Protein AF-A0A182TBI4-F1 (afdb_monomer_lite)

Secondary structure (DSSP, 8-state):
--SHHHHHHHHHHHHHHHHHHHHHHHHHHHHHHHHHHHHHHHHHHHH-HHHHHHHHS-------PPP-GGGS----------HHHHHHHHHHHHHHHHHTT-HHHHHHHHHHHHHHH--

Structure (mmCIF, N/CA/C/O backbone):
data_AF-A0A182TBI4-F1
#
_entry.id   AF-A0A182TBI4-F1
#
loop_
_atom_site.group_PDB
_atom_site.id
_atom_site.type_symbol
_atom_site.label_atom_id
_atom_site.label_alt_id
_atom_site.label_comp_id
_atom_site.label_asym_id
_atom_site.label_entity_id
_atom_site.label_seq_id
_atom_site.pdbx_PDB_ins_code
_atom_site.Cartn_x
_atom_site.Cartn_y
_atom_site.Cartn_z
_atom_site.occupancy
_atom_site.B_iso_or_equiv
_atom_site.auth_seq_id
_atom_site.auth_comp_id
_atom_site.auth_asym_id
_atom_site.auth_atom_id
_atom_site.pdbx_PDB_model_num
ATOM 1 N N . MET A 1 1 ? -41.618 -4.792 87.158 1.00 44.31 1 MET A N 1
ATOM 2 C CA . MET A 1 1 ? -40.759 -4.654 85.960 1.00 44.31 1 MET A CA 1
ATOM 3 C C . MET A 1 1 ? -40.706 -5.999 85.249 1.00 44.31 1 MET A C 1
ATOM 5 O O . MET A 1 1 ? -40.028 -6.886 85.742 1.00 44.31 1 MET A O 1
ATOM 9 N N . LYS A 1 2 ? -41.508 -6.213 84.195 1.00 51.44 2 LYS A N 1
ATOM 10 C CA . LYS A 1 2 ? -41.461 -7.448 83.376 1.00 51.44 2 LYS A CA 1
ATOM 11 C C . LYS A 1 2 ? -42.076 -7.265 81.975 1.00 51.44 2 LYS A C 1
ATOM 13 O O . LYS A 1 2 ? -42.665 -8.188 81.427 1.00 51.44 2 LYS A O 1
ATOM 18 N N . THR A 1 3 ? -42.002 -6.052 81.426 1.00 53.12 3 THR A N 1
ATOM 19 C CA . THR A 1 3 ? -42.644 -5.689 80.147 1.00 53.12 3 THR A CA 1
ATOM 20 C C . THR A 1 3 ? -41.652 -5.340 79.037 1.00 53.12 3 THR A C 1
ATOM 22 O O . THR A 1 3 ? -42.050 -5.329 77.882 1.00 53.12 3 THR A O 1
ATOM 25 N N . THR A 1 4 ? -40.367 -5.139 79.340 1.00 57.19 4 THR A N 1
ATOM 26 C CA . THR A 1 4 ? -39.349 -4.724 78.356 1.00 57.19 4 THR A CA 1
ATOM 27 C C . THR A 1 4 ? -38.758 -5.881 77.546 1.00 57.19 4 THR A C 1
ATOM 29 O O . THR A 1 4 ? -38.415 -5.700 76.384 1.00 57.19 4 THR A O 1
ATOM 32 N N . ASP A 1 5 ? -38.701 -7.094 78.102 1.00 54.47 5 ASP A N 1
ATOM 33 C CA . ASP A 1 5 ? -38.063 -8.234 77.417 1.00 54.47 5 ASP A CA 1
ATOM 34 C C . ASP A 1 5 ? -38.947 -8.846 76.316 1.00 54.47 5 ASP A C 1
ATOM 36 O O . ASP A 1 5 ? -38.457 -9.489 75.387 1.00 54.47 5 ASP A O 1
ATOM 40 N N . ARG A 1 6 ? -40.267 -8.626 76.384 1.00 54.25 6 ARG A N 1
ATOM 41 C CA . ARG A 1 6 ? -41.224 -9.185 75.418 1.00 54.25 6 ARG A CA 1
ATOM 42 C C . ARG A 1 6 ? -41.264 -8.392 74.109 1.00 54.25 6 ARG A C 1
ATOM 44 O O . ARG A 1 6 ? -41.458 -8.989 73.058 1.00 54.25 6 ARG A O 1
ATOM 51 N N . GLU A 1 7 ? -41.038 -7.081 74.155 1.00 55.03 7 GLU A N 1
ATOM 52 C CA . GLU A 1 7 ? -41.022 -6.222 72.960 1.00 55.03 7 GLU A CA 1
ATOM 53 C C . GLU A 1 7 ? -39.725 -6.380 72.154 1.00 55.03 7 GLU A C 1
ATOM 55 O O . GLU A 1 7 ? -39.770 -6.439 70.925 1.00 55.03 7 GLU A O 1
ATOM 60 N N . ALA A 1 8 ? -38.584 -6.564 72.829 1.00 56.09 8 ALA A N 1
ATOM 61 C CA . ALA A 1 8 ? -37.303 -6.841 72.174 1.00 56.09 8 ALA A CA 1
ATOM 62 C C . ALA A 1 8 ? -37.299 -8.196 71.438 1.00 56.09 8 ALA A C 1
ATOM 64 O O . ALA A 1 8 ? -36.774 -8.306 70.331 1.00 56.09 8 ALA A O 1
ATOM 65 N N . SER A 1 9 ? -37.946 -9.215 72.017 1.00 55.97 9 SER A N 1
ATOM 66 C CA . SER A 1 9 ? -38.120 -10.528 71.384 1.00 55.97 9 SER A CA 1
ATOM 67 C C . SER A 1 9 ? -38.968 -10.454 70.109 1.00 55.97 9 SER A C 1
ATOM 69 O O . SER A 1 9 ? -38.601 -11.064 69.107 1.00 55.97 9 SER A O 1
ATOM 71 N N . VAL A 1 10 ? -40.063 -9.686 70.115 1.00 59.78 10 VAL A N 1
ATOM 72 C CA . VAL A 1 10 ? -40.948 -9.549 68.945 1.00 59.78 10 VAL A CA 1
ATOM 73 C C . VAL A 1 10 ? -40.271 -8.739 67.835 1.00 59.78 10 VAL A C 1
ATOM 75 O O . VAL A 1 10 ? -40.332 -9.133 66.669 1.00 59.78 10 VAL A O 1
ATOM 78 N N . ALA A 1 11 ? -39.558 -7.661 68.173 1.00 58.97 11 ALA A N 1
ATOM 79 C CA . ALA A 1 11 ? -38.819 -6.853 67.201 1.00 58.97 11 ALA A CA 1
ATOM 80 C C . ALA A 1 11 ? -37.694 -7.644 66.502 1.00 58.97 11 ALA A C 1
ATOM 82 O O . ALA A 1 11 ? -37.564 -7.549 65.281 1.00 58.97 11 ALA A O 1
ATOM 83 N N . SER A 1 12 ? -36.956 -8.489 67.237 1.00 57.09 12 SER A N 1
ATOM 84 C CA . SER A 1 12 ? -35.939 -9.389 66.661 1.00 57.09 12 SER A CA 1
ATOM 85 C C . SER A 1 12 ? -36.557 -10.384 65.677 1.00 57.09 12 SER A C 1
ATOM 87 O O . SER A 1 12 ? -36.105 -10.491 64.542 1.00 57.09 12 SER A O 1
ATOM 89 N N . THR A 1 13 ? -37.663 -11.038 66.058 1.00 59.38 13 THR A N 1
ATOM 90 C CA . THR A 1 13 ? -38.353 -11.984 65.162 1.00 59.38 13 THR A CA 1
ATOM 91 C C . THR A 1 13 ? -38.953 -11.307 63.929 1.00 59.38 13 THR A C 1
ATOM 93 O O . THR A 1 13 ? -38.983 -11.902 62.859 1.00 59.38 13 THR A O 1
ATOM 96 N N . THR A 1 14 ? -39.397 -10.051 64.043 1.00 60.03 14 THR A N 1
ATOM 97 C CA . THR A 1 14 ? -39.979 -9.320 62.907 1.00 60.03 14 THR A CA 1
ATOM 98 C C . THR A 1 14 ? -38.891 -8.900 61.912 1.00 60.03 14 THR A C 1
ATOM 100 O O . THR A 1 14 ? -39.080 -9.072 60.710 1.00 60.03 14 THR A O 1
ATOM 103 N N . SER A 1 15 ? -37.726 -8.451 62.397 1.00 61.19 15 SER A N 1
ATOM 104 C CA . SER A 1 15 ? -36.556 -8.140 61.558 1.00 61.19 15 SER A CA 1
ATOM 105 C C . SER A 1 15 ? -36.030 -9.376 60.821 1.00 61.19 15 SER A C 1
ATOM 107 O O . SER A 1 15 ? -35.791 -9.336 59.619 1.00 61.19 15 SER A O 1
ATOM 109 N N . GLU A 1 16 ? -35.929 -10.514 61.509 1.00 62.94 16 GLU A N 1
ATOM 110 C CA . GLU A 1 16 ? -35.505 -11.775 60.888 1.00 62.94 16 GLU A CA 1
ATOM 111 C C . GLU A 1 16 ? -36.483 -12.235 59.795 1.00 62.94 16 GLU A C 1
ATOM 113 O O . GLU A 1 16 ? -36.066 -12.746 58.753 1.00 62.94 16 GLU A O 1
ATOM 118 N N . THR A 1 17 ? -37.792 -12.013 59.980 1.00 64.75 17 THR A N 1
ATOM 119 C CA . THR A 1 17 ? -38.782 -12.322 58.937 1.00 64.75 17 THR A CA 1
ATOM 120 C C . THR A 1 17 ? -38.706 -11.389 57.733 1.00 64.75 17 THR A C 1
ATOM 122 O O . THR A 1 17 ? -38.909 -11.852 56.610 1.00 64.75 17 THR A O 1
ATOM 125 N N . THR A 1 18 ? -38.397 -10.102 57.916 1.00 71.56 18 THR A N 1
ATOM 126 C CA . THR A 1 18 ? -38.236 -9.171 56.789 1.00 71.56 18 THR A CA 1
ATOM 127 C C . THR A 1 18 ? -36.981 -9.481 55.988 1.00 71.56 18 THR A C 1
ATOM 129 O O . THR A 1 18 ? -37.050 -9.536 54.761 1.00 71.56 18 THR A O 1
ATOM 132 N N . ASP A 1 19 ? -35.884 -9.809 56.667 1.00 72.88 19 ASP A N 1
ATOM 133 C CA . ASP A 1 19 ? -34.622 -10.182 56.026 1.00 72.88 19 ASP A CA 1
ATOM 134 C C . ASP A 1 19 ? -34.763 -11.510 55.265 1.00 72.88 19 ASP A C 1
ATOM 136 O O . ASP A 1 19 ? -34.261 -11.662 54.149 1.00 72.88 19 ASP A O 1
ATOM 140 N N . ALA A 1 20 ? -35.513 -12.470 55.820 1.00 73.94 20 ALA A N 1
ATOM 141 C CA . ALA A 1 20 ? -35.834 -13.724 55.141 1.00 73.94 20 ALA A CA 1
ATOM 142 C C . ALA A 1 20 ? -36.699 -13.506 53.886 1.00 73.94 20 ALA A C 1
ATOM 144 O O . ALA A 1 20 ? -36.464 -14.136 52.851 1.00 73.94 20 ALA A O 1
ATOM 145 N N . LEU A 1 21 ? -37.680 -12.600 53.946 1.00 74.00 21 LEU A N 1
ATOM 146 C CA . LEU A 1 21 ? -38.509 -12.237 52.792 1.00 74.00 21 LEU A CA 1
ATOM 147 C C . LEU A 1 21 ? -37.696 -11.520 51.707 1.00 74.00 21 LEU A C 1
ATOM 149 O O . LEU A 1 21 ? -37.892 -11.789 50.521 1.00 74.00 21 LEU A O 1
ATOM 153 N N . GLU A 1 22 ? -36.761 -10.654 52.092 1.00 74.62 22 GLU A N 1
ATOM 154 C CA . GLU A 1 22 ? -35.881 -9.944 51.163 1.00 74.62 22 GLU A CA 1
ATOM 155 C C . GLU A 1 22 ? -34.878 -10.893 50.492 1.00 74.62 22 GLU A C 1
ATOM 157 O O . GLU A 1 22 ? -34.696 -10.845 49.273 1.00 74.62 22 GLU A O 1
ATOM 162 N N . GLN A 1 23 ? -34.316 -11.850 51.240 1.00 70.75 23 GLN A N 1
ATOM 163 C CA . GLN A 1 23 ? -33.481 -12.915 50.674 1.00 70.75 23 GLN A CA 1
ATOM 164 C C . GLN A 1 23 ? -34.251 -13.800 49.685 1.00 70.75 23 GLN A C 1
ATOM 166 O O . GLN A 1 23 ? -33.709 -14.167 48.641 1.00 70.75 23 GLN A O 1
ATOM 171 N N . LEU A 1 24 ? -35.516 -14.125 49.974 1.00 74.50 24 LEU A N 1
ATOM 172 C CA . LEU A 1 24 ? -36.379 -14.864 49.045 1.00 74.50 24 LEU A CA 1
ATOM 173 C C . LEU A 1 24 ? -36.678 -14.060 47.776 1.00 74.50 24 LEU A C 1
ATOM 175 O O . LEU A 1 24 ? -36.714 -14.633 46.687 1.00 74.50 24 LEU A O 1
ATOM 179 N N . ARG A 1 25 ? -36.862 -12.742 47.898 1.00 75.19 25 ARG A N 1
ATOM 180 C CA . ARG A 1 25 ? -37.084 -11.847 46.755 1.00 75.19 25 ARG A CA 1
ATOM 181 C C . ARG A 1 25 ? -35.850 -11.778 45.860 1.00 75.19 25 ARG A C 1
ATOM 183 O O . ARG A 1 25 ? -35.956 -12.007 44.661 1.00 75.19 25 ARG A O 1
ATOM 190 N N . ARG A 1 26 ? -34.676 -11.601 46.470 1.00 77.81 26 ARG A N 1
ATOM 191 C CA . ARG A 1 26 ? -33.390 -11.561 45.768 1.00 77.81 26 ARG A CA 1
ATOM 192 C C . ARG A 1 26 ? -33.089 -12.867 45.030 1.00 77.81 26 ARG A C 1
ATOM 194 O O . ARG A 1 26 ? -32.644 -12.835 43.890 1.00 77.81 26 ARG A O 1
ATOM 201 N N . ARG A 1 27 ? -33.402 -14.017 45.642 1.00 75.81 27 ARG A N 1
ATOM 202 C CA . ARG A 1 27 ? -33.276 -15.326 44.977 1.00 75.81 27 ARG A CA 1
ATOM 203 C C . ARG A 1 27 ? -34.218 -15.472 43.780 1.00 75.81 27 ARG A C 1
ATOM 205 O O . ARG A 1 27 ? -33.779 -15.959 42.745 1.00 75.81 27 ARG A O 1
ATOM 212 N N . ARG A 1 28 ? -35.474 -15.019 43.888 1.00 74.62 28 ARG A N 1
ATOM 213 C CA . ARG A 1 28 ? -36.424 -15.056 42.760 1.00 74.62 28 ARG A CA 1
ATOM 214 C C . ARG A 1 28 ? -35.969 -14.195 41.585 1.00 74.62 28 ARG A C 1
ATOM 216 O O . ARG A 1 28 ? -36.071 -14.639 40.451 1.00 74.62 28 ARG A O 1
ATOM 223 N N . GLU A 1 29 ? -35.444 -13.002 41.848 1.00 76.75 29 GLU A N 1
ATOM 224 C CA . GLU A 1 29 ? -34.957 -12.095 40.798 1.00 76.75 29 GLU A CA 1
ATOM 225 C C . GLU A 1 29 ? -33.732 -12.667 40.064 1.00 76.75 29 GLU A C 1
ATOM 227 O O . GLU A 1 29 ? -33.634 -12.570 38.838 1.00 76.75 29 GLU A O 1
ATOM 232 N N . ASP A 1 30 ? -32.814 -13.314 40.790 1.00 71.25 30 ASP A N 1
ATOM 233 C CA . ASP A 1 30 ? -31.659 -13.980 40.182 1.00 71.25 30 ASP A CA 1
ATOM 234 C C . ASP A 1 30 ? -32.077 -15.199 39.334 1.00 71.25 30 ASP A C 1
ATOM 236 O O . ASP A 1 30 ? -31.546 -15.393 38.236 1.00 71.25 30 ASP A O 1
ATOM 240 N N . GLU A 1 31 ? -33.058 -15.985 39.791 1.00 71.81 31 GLU A N 1
ATOM 241 C CA . GLU A 1 31 ? -33.633 -17.105 39.030 1.00 71.81 31 GLU A CA 1
ATOM 242 C C . GLU A 1 31 ? -34.390 -16.631 37.780 1.00 71.81 31 GLU A C 1
ATOM 244 O O . GLU A 1 31 ? -34.222 -17.208 36.704 1.00 71.81 31 GLU A O 1
ATOM 249 N N . GLU A 1 32 ? -35.167 -15.551 37.881 1.00 78.31 32 GLU A N 1
ATOM 250 C CA . GLU A 1 32 ? -35.918 -14.967 36.765 1.00 78.31 32 GLU A CA 1
ATOM 251 C C . GLU A 1 32 ? -34.985 -14.372 35.702 1.00 78.31 32 GLU A C 1
ATOM 253 O O . GLU A 1 32 ? -35.220 -14.538 34.504 1.00 78.31 32 GLU A O 1
ATOM 258 N N . ARG A 1 33 ? -33.858 -13.772 36.109 1.00 74.50 33 ARG A N 1
ATOM 259 C CA . ARG A 1 33 ? -32.828 -13.286 35.175 1.00 74.50 33 ARG A CA 1
ATOM 260 C C . ARG A 1 33 ? -32.181 -14.431 34.391 1.00 74.50 33 ARG A C 1
ATOM 262 O O . ARG A 1 33 ? -31.951 -14.296 33.188 1.00 74.50 33 ARG A O 1
ATOM 269 N N . ILE A 1 34 ? -31.908 -15.562 35.047 1.00 76.31 34 ILE A N 1
ATOM 270 C CA . ILE A 1 34 ? -31.371 -16.766 34.390 1.00 76.31 34 ILE A CA 1
ATOM 271 C C . ILE A 1 34 ? -32.433 -17.401 33.480 1.00 76.31 34 ILE A C 1
ATOM 273 O O . ILE A 1 34 ? -32.121 -17.810 32.360 1.00 76.31 34 ILE A O 1
ATOM 277 N N . ALA A 1 35 ? -33.691 -17.457 33.923 1.00 78.62 35 ALA A N 1
ATOM 278 C CA . ALA A 1 35 ? -34.806 -17.969 33.131 1.00 78.62 35 ALA A CA 1
ATOM 279 C C . ALA A 1 35 ? -35.034 -17.128 31.867 1.00 78.62 35 ALA A C 1
ATOM 281 O O . ALA A 1 35 ? -35.111 -17.689 30.779 1.00 78.62 35 ALA A O 1
ATOM 282 N N . ALA A 1 36 ? -35.014 -15.798 31.973 1.00 77.75 36 ALA A N 1
ATOM 283 C CA . ALA A 1 36 ? -35.151 -14.893 30.834 1.00 77.75 36 ALA A CA 1
ATOM 284 C C . ALA A 1 36 ? -34.022 -15.070 29.807 1.00 77.75 36 ALA A C 1
ATOM 286 O O . ALA A 1 36 ? -34.270 -15.062 28.601 1.00 77.75 36 ALA A O 1
ATOM 287 N N . GLN A 1 37 ? -32.782 -15.282 30.262 1.00 73.56 37 GLN A N 1
ATOM 288 C CA . GLN A 1 37 ? -31.666 -15.586 29.367 1.00 73.56 37 GLN A CA 1
ATOM 289 C C . GLN A 1 37 ? -31.842 -16.951 28.686 1.00 73.56 37 GLN A C 1
ATOM 291 O O . GLN A 1 37 ? -31.623 -17.072 27.480 1.00 73.56 37 GLN A O 1
ATOM 296 N N . ASN A 1 38 ? -32.265 -17.974 29.430 1.00 71.00 38 ASN A N 1
ATOM 297 C CA . ASN A 1 38 ? -32.524 -19.305 28.880 1.00 71.00 38 ASN A CA 1
ATOM 298 C C . ASN A 1 38 ? -33.683 -19.304 27.876 1.00 71.00 38 ASN A C 1
ATOM 300 O O . ASN A 1 38 ? -33.590 -19.946 26.826 1.00 71.00 38 ASN A O 1
ATOM 304 N N . ASP A 1 39 ? -34.739 -18.549 28.153 1.00 78.25 39 ASP A N 1
ATOM 305 C CA . ASP A 1 39 ? -35.868 -18.371 27.249 1.00 78.25 39 ASP A CA 1
ATOM 306 C C . ASP A 1 39 ? -35.466 -17.565 26.015 1.00 78.25 39 ASP A C 1
ATOM 308 O O . ASP A 1 39 ? -35.836 -17.936 24.902 1.00 78.25 39 ASP A O 1
ATOM 312 N N . PHE A 1 40 ? -34.627 -16.536 26.160 1.00 71.62 40 PHE A N 1
ATOM 313 C CA . PHE 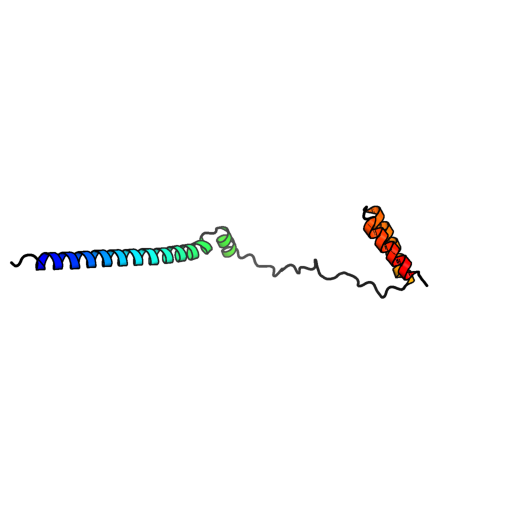A 1 40 ? -34.055 -15.810 25.026 1.00 71.62 40 PHE A CA 1
ATOM 314 C C . PHE A 1 40 ? -33.190 -16.712 24.137 1.00 71.62 40 PHE A C 1
ATOM 316 O O . PHE A 1 40 ? -33.313 -16.654 22.914 1.00 71.62 40 PHE A O 1
ATOM 323 N N . LEU A 1 41 ? -32.349 -17.575 24.713 1.00 67.69 41 LEU A N 1
ATOM 324 C CA . LEU A 1 41 ? -31.530 -18.534 23.959 1.00 67.69 41 LEU A CA 1
ATOM 325 C C . LEU A 1 41 ? -32.397 -19.575 23.233 1.00 67.69 41 LEU A C 1
ATOM 327 O O . LEU A 1 41 ? -32.159 -19.874 22.060 1.00 67.69 41 LEU A O 1
ATOM 331 N N . ARG A 1 42 ? -33.441 -20.088 23.895 1.00 67.94 42 ARG A N 1
ATOM 332 C CA . ARG A 1 42 ? -34.400 -21.039 23.307 1.00 67.94 42 ARG A CA 1
ATOM 333 C C . ARG A 1 42 ? -35.251 -20.412 22.202 1.00 67.94 42 ARG A C 1
ATOM 335 O O . ARG A 1 42 ? -35.458 -21.045 21.164 1.00 67.94 42 ARG A O 1
ATOM 342 N N . ASN A 1 43 ? -35.704 -19.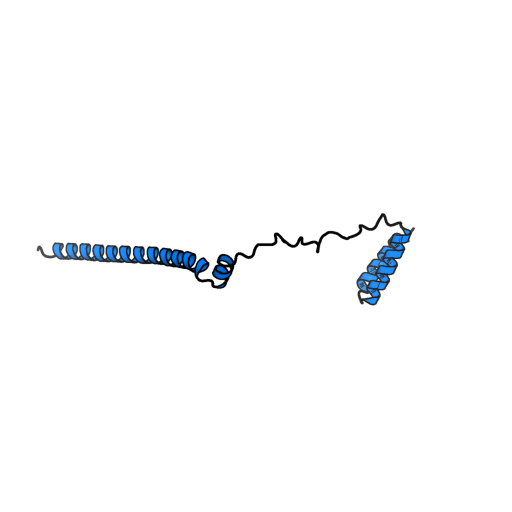176 22.394 1.00 64.62 43 ASN A N 1
ATOM 343 C CA . ASN A 1 43 ? -36.506 -18.446 21.416 1.00 64.62 43 ASN A CA 1
ATOM 344 C C . ASN A 1 43 ? -35.667 -17.814 20.299 1.00 64.62 43 ASN A C 1
ATOM 346 O O . ASN A 1 43 ? -36.194 -17.642 19.207 1.00 64.62 43 ASN A O 1
ATOM 350 N N . SER A 1 44 ? -34.381 -17.510 20.491 1.00 64.56 44 SER A N 1
ATOM 351 C CA . SER A 1 44 ? -33.553 -16.874 19.449 1.00 64.56 44 SER A CA 1
ATOM 352 C C . SER A 1 44 ? -33.339 -17.768 18.228 1.00 64.56 44 SER A C 1
ATOM 354 O O . SER A 1 44 ? -33.421 -17.295 17.095 1.00 64.56 44 SER A O 1
ATOM 356 N N . LEU A 1 45 ? -33.119 -19.072 18.433 1.00 54.91 45 LEU A N 1
ATOM 357 C CA . LEU A 1 45 ? -32.937 -20.022 17.328 1.00 54.91 45 LEU A CA 1
ATOM 358 C C . LEU A 1 45 ? -34.260 -20.382 16.631 1.00 54.91 45 LEU A C 1
ATOM 360 O O . LEU A 1 45 ? -34.275 -20.580 15.420 1.00 54.91 45 LEU A O 1
ATOM 364 N N . ARG A 1 46 ? -35.376 -20.440 17.371 1.00 61.09 46 ARG A N 1
ATOM 365 C CA . ARG A 1 46 ? -36.689 -20.873 16.847 1.00 61.09 46 ARG A CA 1
ATOM 366 C C . ARG A 1 46 ? -37.630 -19.736 16.436 1.00 61.09 46 ARG A C 1
ATOM 368 O O . ARG A 1 46 ? -38.542 -19.962 15.647 1.00 61.09 46 ARG A O 1
ATOM 375 N N . GLY A 1 47 ? -37.430 -18.531 16.962 1.00 63.59 47 GLY A N 1
ATOM 376 C CA . GLY A 1 47 ? -38.254 -17.347 16.704 1.00 63.59 47 GLY A CA 1
ATOM 377 C C . GLY A 1 47 ? -37.818 -16.552 15.473 1.00 63.59 47 GLY A C 1
ATOM 378 O O . GLY A 1 47 ? -38.606 -15.794 14.913 1.00 63.59 47 GLY A O 1
ATOM 379 N N . SER A 1 48 ? -36.584 -16.747 15.003 1.00 67.69 48 SER A N 1
ATOM 380 C CA . SER A 1 48 ? -36.126 -16.175 13.739 1.00 67.69 48 SER A CA 1
ATOM 381 C C . SER A 1 48 ? -36.747 -16.933 12.568 1.00 67.69 48 SER A C 1
ATOM 383 O O . SER A 1 48 ? -36.379 -18.072 12.278 1.00 67.69 48 SER A O 1
ATOM 385 N N . GLN A 1 49 ? -37.655 -16.274 11.848 1.00 59.72 49 GLN A N 1
ATOM 386 C CA . GLN A 1 49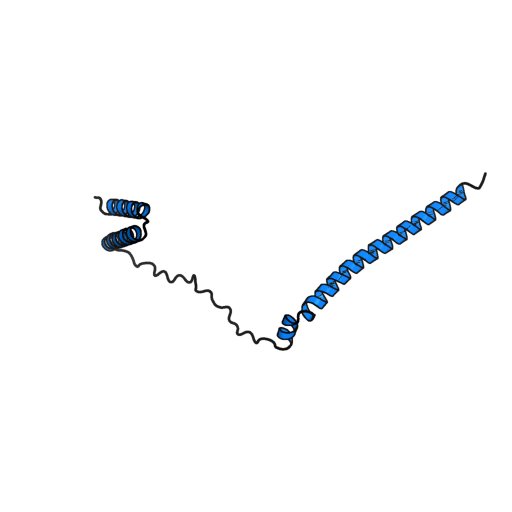 ? -38.263 -16.809 10.627 1.00 59.72 49 GLN A CA 1
ATOM 387 C C . GLN A 1 49 ? -37.203 -17.224 9.591 1.00 59.72 49 GLN A C 1
ATOM 389 O O . GLN A 1 49 ? -37.394 -18.205 8.879 1.00 59.72 49 GLN A O 1
ATOM 394 N N . ARG A 1 50 ? -36.053 -16.528 9.556 1.00 63.06 50 ARG A N 1
ATOM 395 C CA . ARG A 1 50 ? -34.912 -16.875 8.695 1.00 63.06 50 ARG A CA 1
ATOM 396 C C . ARG A 1 50 ? -34.242 -18.183 9.112 1.00 63.06 50 ARG A C 1
ATOM 398 O O . ARG A 1 50 ? -33.959 -19.002 8.250 1.00 63.06 50 ARG A O 1
ATOM 405 N N . LEU A 1 51 ? -34.001 -18.398 10.407 1.00 64.81 51 LEU A N 1
ATOM 406 C CA . LEU A 1 51 ? -33.376 -19.639 10.887 1.00 64.81 51 LEU A CA 1
ATOM 407 C C . LEU A 1 51 ? -34.316 -20.836 10.739 1.00 64.81 51 LEU A C 1
ATOM 409 O O . LEU A 1 51 ? -33.871 -21.910 10.351 1.00 64.81 51 LEU A O 1
ATOM 413 N N . ARG A 1 52 ? -35.619 -20.627 10.953 1.00 67.31 52 ARG A N 1
ATOM 414 C CA . ARG A 1 52 ? -36.644 -21.640 10.693 1.00 67.31 52 ARG A CA 1
ATOM 415 C C . ARG A 1 52 ? -36.718 -22.011 9.209 1.00 67.31 52 ARG A C 1
ATOM 417 O O . ARG A 1 52 ? -36.726 -23.189 8.895 1.00 67.31 52 ARG A O 1
ATOM 424 N N . ALA A 1 53 ? -36.665 -21.035 8.300 1.00 66.62 53 ALA A N 1
ATOM 425 C CA . ALA A 1 53 ? -36.625 -21.294 6.858 1.00 66.62 53 ALA A CA 1
ATOM 426 C C . ALA A 1 53 ? -35.359 -22.053 6.415 1.00 66.62 53 ALA A C 1
ATOM 428 O O . ALA A 1 53 ? -35.441 -22.901 5.535 1.00 66.62 53 ALA A O 1
ATOM 429 N N . LEU A 1 54 ? -34.210 -21.781 7.044 1.00 64.56 54 LEU A N 1
ATOM 430 C CA . LEU A 1 54 ? -32.954 -22.503 6.803 1.00 64.56 54 LEU A CA 1
ATOM 431 C C . LEU A 1 54 ? -32.935 -23.913 7.413 1.00 64.56 54 LEU A C 1
ATOM 433 O O . LEU A 1 54 ? -32.177 -24.758 6.954 1.00 64.56 54 LEU A O 1
ATOM 437 N N . GLN A 1 55 ? -33.731 -24.163 8.454 1.00 68.31 55 GLN A N 1
ATOM 438 C CA . GLN A 1 55 ? -33.905 -25.489 9.046 1.00 68.31 55 GLN A CA 1
ATOM 439 C C . GLN A 1 55 ? -34.909 -26.336 8.253 1.00 68.31 55 GLN A C 1
ATOM 441 O O . GLN A 1 55 ? -34.647 -27.509 8.001 1.00 68.31 55 GLN A O 1
ATOM 446 N N . ASP A 1 56 ? -36.043 -25.742 7.874 1.00 70.81 56 ASP A N 1
ATOM 447 C CA . ASP A 1 56 ? -37.117 -26.402 7.125 1.00 70.81 56 ASP A CA 1
ATOM 448 C C . ASP A 1 56 ? -36.719 -26.635 5.658 1.00 70.81 56 ASP A C 1
ATOM 450 O O . ASP A 1 56 ? -37.183 -27.585 5.031 1.00 70.81 56 ASP A O 1
ATOM 454 N N . ASN A 1 57 ? -35.834 -25.793 5.118 1.00 68.81 57 ASN A N 1
ATOM 455 C CA . ASN A 1 57 ? -35.215 -25.975 3.813 1.00 68.81 57 ASN A CA 1
ATOM 456 C C . ASN A 1 57 ? -33.692 -25.830 3.966 1.00 68.81 57 ASN A C 1
ATOM 458 O O . ASN A 1 57 ? -33.163 -24.725 3.789 1.00 68.81 57 ASN A O 1
ATOM 462 N N . PRO A 1 58 ? -32.983 -26.904 4.371 1.00 62.00 58 PRO A N 1
ATOM 463 C CA . PRO A 1 58 ? -31.536 -26.863 4.480 1.00 62.00 58 PRO A CA 1
ATOM 464 C C . PRO A 1 58 ? -30.986 -26.488 3.112 1.00 62.00 58 PRO A C 1
ATOM 466 O O . PR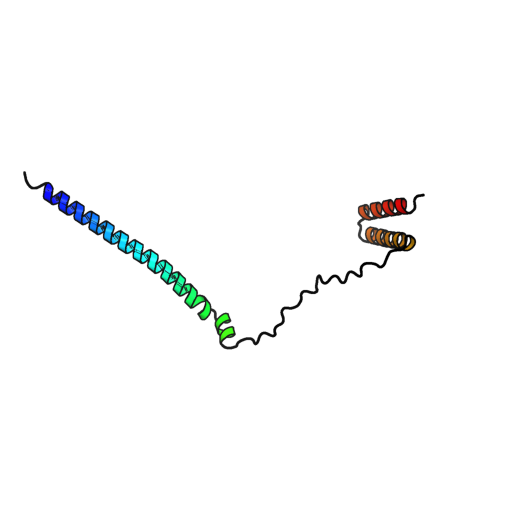O A 1 58 ? -31.105 -27.248 2.155 1.00 62.00 58 PRO A O 1
ATOM 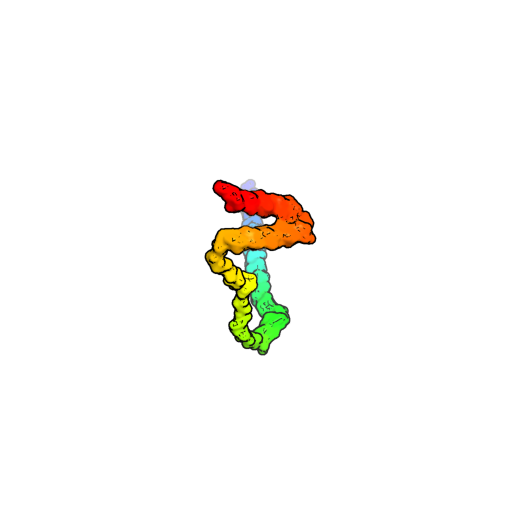469 N N . ILE A 1 59 ? -30.406 -25.290 3.015 1.00 63.28 59 ILE A N 1
ATOM 470 C CA . ILE A 1 59 ? -29.598 -24.925 1.859 1.00 63.28 59 ILE A CA 1
ATOM 471 C C . ILE A 1 59 ? -28.476 -25.954 1.859 1.00 63.28 59 ILE A C 1
ATOM 473 O O . ILE A 1 59 ? -27.588 -25.897 2.714 1.00 63.28 59 ILE A O 1
ATOM 477 N N . GLU A 1 60 ? -28.564 -26.933 0.961 1.00 62.88 60 GLU A N 1
ATOM 478 C CA . GLU A 1 60 ? -27.457 -27.808 0.618 1.00 62.88 60 GLU A CA 1
ATOM 479 C C . GLU A 1 60 ? -26.310 -26.871 0.269 1.00 62.88 60 GLU A C 1
ATOM 481 O O . GLU A 1 60 ? -26.305 -26.249 -0.790 1.00 62.88 60 GLU A O 1
ATOM 486 N N . LYS A 1 61 ? -25.404 -26.645 1.226 1.00 58.38 61 LYS A N 1
ATOM 487 C CA . LYS A 1 61 ? -24.197 -25.862 1.003 1.00 58.38 61 LYS A CA 1
ATOM 488 C C . LYS A 1 61 ? -23.557 -26.458 -0.250 1.00 58.38 61 LYS A C 1
ATOM 490 O O . LYS A 1 61 ? -23.078 -27.591 -0.154 1.00 58.38 61 LYS A O 1
ATOM 495 N N . PRO A 1 62 ? -23.434 -25.743 -1.381 1.00 55.44 62 PRO A N 1
ATOM 496 C CA . PRO A 1 62 ? -22.245 -25.996 -2.160 1.00 55.44 62 PRO A CA 1
ATOM 497 C C . PRO A 1 62 ? -21.083 -25.677 -1.198 1.00 55.44 62 PRO A C 1
ATOM 499 O O . PRO A 1 62 ? -21.139 -24.664 -0.485 1.00 55.44 62 PRO A O 1
ATOM 502 N N . PRO A 1 63 ? -20.073 -26.549 -1.066 1.00 59.91 63 PRO A N 1
ATOM 503 C CA . PRO A 1 63 ? -18.894 -26.273 -0.262 1.00 59.91 63 PRO A CA 1
ATOM 504 C C . PRO A 1 63 ? -18.063 -25.242 -1.023 1.00 59.91 63 PRO A C 1
ATOM 506 O O . PRO A 1 63 ? -17.001 -25.542 -1.539 1.00 59.91 63 PRO A O 1
ATOM 509 N N . VAL A 1 64 ? -18.589 -24.037 -1.186 1.00 60.81 64 VAL A N 1
ATOM 510 C CA . VAL A 1 64 ? -17.915 -22.963 -1.896 1.00 60.81 64 VAL A CA 1
ATOM 511 C C . VAL A 1 64 ? -17.695 -21.886 -0.857 1.00 60.81 64 VAL A C 1
ATOM 513 O O . VAL A 1 64 ? -18.386 -20.872 -0.785 1.00 60.81 64 VAL A O 1
ATOM 516 N N . GLY A 1 65 ? -16.721 -22.161 0.013 1.00 65.94 65 GLY A N 1
ATOM 517 C CA . GLY A 1 65 ? -15.803 -21.083 0.332 1.00 65.94 65 GLY A CA 1
ATOM 518 C C . GLY A 1 65 ? -15.239 -20.635 -1.010 1.00 65.94 65 GLY A C 1
ATOM 519 O O . GLY A 1 65 ? -14.727 -21.454 -1.764 1.00 65.94 65 GLY A O 1
ATOM 520 N N . VAL A 1 66 ? -15.475 -19.382 -1.372 1.00 70.88 66 VAL A N 1
ATOM 521 C CA . VAL A 1 66 ? -14.749 -18.780 -2.484 1.00 70.88 66 VAL A CA 1
ATOM 522 C C . VAL A 1 66 ? -13.305 -18.662 -2.024 1.00 70.88 66 VAL A C 1
ATOM 524 O O . VAL A 1 66 ? -13.037 -17.968 -1.039 1.00 70.88 66 VAL A O 1
ATOM 527 N N . ASP A 1 67 ? -12.403 -19.371 -2.695 1.00 68.69 67 ASP A N 1
ATOM 528 C CA . ASP A 1 67 ? -10.974 -19.168 -2.506 1.00 68.69 67 ASP A CA 1
ATOM 529 C C . ASP A 1 67 ? -10.664 -17.717 -2.896 1.00 68.69 67 ASP A C 1
ATOM 531 O O . ASP A 1 67 ? -10.982 -17.255 -3.993 1.00 68.69 67 ASP A O 1
ATOM 535 N N . ASN A 1 68 ? -10.152 -16.943 -1.937 1.00 70.56 68 ASN A N 1
ATOM 536 C CA . ASN A 1 68 ? -9.883 -15.523 -2.124 1.00 70.56 68 ASN A CA 1
ATOM 537 C C . ASN A 1 68 ? -8.557 -15.345 -2.875 1.00 70.56 68 ASN A C 1
ATOM 539 O O . ASN A 1 68 ? -7.524 -15.067 -2.271 1.00 70.56 68 ASN A O 1
ATOM 543 N N . GLU A 1 69 ? -8.602 -15.513 -4.194 1.00 70.31 69 GLU A N 1
ATOM 544 C CA . GLU A 1 69 ? -7.452 -15.353 -5.094 1.00 70.31 69 GLU A CA 1
ATOM 545 C C . GLU A 1 69 ? -7.108 -13.881 -5.386 1.00 70.31 69 GLU A C 1
ATOM 547 O O . GLU A 1 69 ? -6.160 -13.606 -6.107 1.00 70.31 69 GLU A O 1
ATOM 552 N N . ALA A 1 70 ? -7.811 -12.904 -4.795 1.00 69.88 70 ALA A N 1
ATOM 553 C CA . ALA A 1 70 ? -7.538 -11.476 -5.013 1.00 69.88 70 ALA A CA 1
ATOM 554 C C . ALA A 1 70 ? -6.133 -11.022 -4.552 1.00 69.88 70 ALA A C 1
ATOM 556 O O . ALA A 1 70 ? -5.714 -9.913 -4.878 1.00 69.88 70 ALA A O 1
ATOM 557 N N . TYR A 1 71 ? -5.434 -11.870 -3.792 1.00 61.91 71 TYR A N 1
ATOM 558 C CA . TYR A 1 71 ? -4.038 -11.709 -3.376 1.00 61.91 71 TYR A CA 1
ATOM 559 C C . TYR A 1 71 ? -3.184 -12.941 -3.712 1.00 61.91 71 TYR A C 1
ATOM 561 O O . TYR A 1 71 ? -2.118 -13.116 -3.128 1.00 61.91 71 TYR A O 1
ATOM 569 N N . ALA A 1 72 ? -3.652 -13.840 -4.587 1.00 66.75 72 ALA A N 1
ATOM 570 C CA . ALA A 1 72 ? -2.737 -14.804 -5.179 1.00 66.75 72 ALA A CA 1
ATOM 571 C C . ALA A 1 72 ? -1.754 -13.975 -6.008 1.00 66.75 72 ALA A C 1
ATOM 573 O O . ALA A 1 72 ? -2.181 -13.238 -6.894 1.00 66.75 72 ALA A O 1
ATOM 574 N N . ASP A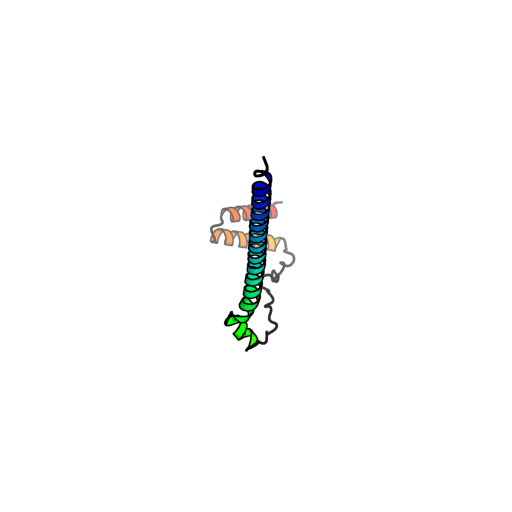 1 73 ? -0.478 -13.997 -5.628 1.00 65.50 73 ASP A N 1
ATOM 575 C CA . ASP A 1 73 ? 0.570 -13.190 -6.245 1.00 65.50 73 ASP A CA 1
ATOM 576 C C . ASP A 1 73 ? 0.760 -13.603 -7.718 1.00 65.50 73 ASP A C 1
ATOM 578 O O . ASP A 1 73 ? 1.681 -14.334 -8.074 1.00 65.50 73 ASP A O 1
ATOM 582 N N . ASP A 1 74 ? -0.099 -13.079 -8.593 1.00 61.94 74 ASP A N 1
ATOM 583 C CA . ASP A 1 74 ? 0.096 -12.979 -10.041 1.00 61.94 74 ASP A CA 1
ATOM 584 C C . ASP A 1 74 ? 1.093 -11.852 -10.378 1.00 61.94 74 ASP A C 1
ATOM 586 O O . ASP A 1 74 ? 1.188 -11.382 -11.516 1.00 61.94 74 ASP A O 1
ATOM 590 N N . GLU A 1 75 ? 1.879 -11.398 -9.399 1.00 59.47 75 GLU A N 1
ATOM 591 C CA . GLU A 1 75 ? 3.091 -10.653 -9.678 1.00 59.47 75 GLU A CA 1
ATOM 592 C C . GLU A 1 75 ? 4.088 -11.635 -10.283 1.00 59.47 75 GLU A C 1
ATOM 594 O O . GLU A 1 75 ? 4.851 -12.317 -9.598 1.00 59.47 75 GLU A O 1
ATOM 599 N N . VAL A 1 76 ? 4.062 -11.709 -11.615 1.00 59.06 76 VAL A N 1
ATOM 600 C CA . VAL A 1 76 ? 5.186 -12.159 -12.429 1.00 59.06 76 VAL A CA 1
ATOM 601 C C . VAL A 1 76 ? 6.415 -11.431 -11.892 1.00 59.06 76 VAL A C 1
ATOM 603 O O . VAL A 1 76 ? 6.665 -10.291 -12.275 1.00 59.06 76 VAL A O 1
ATOM 606 N N . MET A 1 77 ? 7.146 -12.058 -10.963 1.00 59.03 77 MET A N 1
ATOM 607 C CA . MET A 1 77 ? 8.408 -11.535 -10.459 1.00 59.03 77 MET A CA 1
ATOM 608 C C . MET A 1 77 ? 9.270 -11.308 -11.692 1.00 59.03 77 MET A C 1
ATOM 610 O O . MET A 1 77 ? 9.673 -12.273 -12.350 1.00 59.03 77 MET A O 1
ATOM 614 N N . GLU A 1 78 ? 9.445 -10.038 -12.061 1.00 59.56 78 GLU A N 1
ATOM 615 C CA . GLU A 1 78 ? 10.100 -9.655 -13.300 1.00 59.56 78 GLU A CA 1
ATOM 616 C C . GLU A 1 78 ? 11.453 -10.364 -13.368 1.00 59.56 78 GLU A C 1
ATOM 618 O O . GLU A 1 78 ? 12.342 -10.198 -12.528 1.00 59.56 78 GLU A O 1
ATOM 623 N N . LYS A 1 79 ? 11.542 -11.252 -14.359 1.00 57.62 79 LYS A N 1
ATOM 624 C CA . LYS A 1 79 ? 12.703 -12.070 -14.685 1.00 57.62 79 LYS A CA 1
ATOM 625 C C . LYS A 1 79 ? 13.919 -11.150 -14.767 1.00 57.62 79 LYS A C 1
ATOM 627 O O . LYS A 1 79 ? 13.882 -10.194 -15.527 1.00 57.62 79 LYS A O 1
ATOM 632 N N . ILE A 1 80 ? 14.952 -11.471 -13.983 1.00 57.59 80 ILE A N 1
ATOM 633 C CA . ILE A 1 80 ? 16.292 -10.855 -13.922 1.00 57.59 80 ILE A CA 1
ATOM 634 C C . ILE A 1 80 ? 16.485 -9.726 -14.948 1.00 57.59 80 ILE A C 1
ATOM 636 O O . ILE A 1 80 ? 16.814 -9.964 -16.110 1.00 57.59 80 ILE A O 1
ATOM 640 N N . ILE A 1 81 ? 16.278 -8.501 -14.469 1.00 60.62 81 ILE A N 1
ATOM 641 C CA . ILE A 1 81 ? 16.325 -7.264 -15.241 1.00 60.62 81 ILE A CA 1
ATOM 642 C C . ILE A 1 81 ? 17.777 -7.004 -15.659 1.00 60.62 81 ILE A C 1
ATOM 644 O O . ILE A 1 81 ? 18.651 -6.766 -14.822 1.00 60.62 81 ILE A O 1
ATOM 648 N N . GLY A 1 82 ? 18.053 -7.038 -16.962 1.00 75.44 82 GLY A N 1
ATOM 649 C CA . GLY A 1 82 ? 19.324 -6.541 -17.485 1.00 75.44 82 GLY A CA 1
ATOM 650 C C . GLY A 1 82 ? 19.465 -5.043 -17.197 1.00 75.44 82 GLY A C 1
ATOM 651 O O . GLY A 1 82 ? 18.482 -4.310 -17.217 1.00 75.44 82 GLY A O 1
ATOM 652 N N . TYR A 1 83 ? 20.682 -4.547 -16.965 1.00 80.69 83 TYR A N 1
ATOM 653 C CA . TYR A 1 83 ? 20.918 -3.128 -16.655 1.00 80.69 83 TYR A CA 1
ATOM 654 C C . TYR A 1 83 ? 20.278 -2.163 -17.681 1.00 80.69 83 TYR A C 1
ATOM 656 O O . TYR A 1 83 ? 19.696 -1.145 -17.313 1.00 80.69 83 TYR A O 1
ATOM 664 N N . SER A 1 84 ? 20.300 -2.518 -18.968 1.00 81.12 84 SER A N 1
ATOM 665 C CA . SER A 1 84 ? 19.636 -1.759 -20.037 1.00 81.12 84 SER A CA 1
ATOM 666 C C . SER A 1 84 ? 18.108 -1.741 -19.915 1.00 81.12 84 SER A C 1
ATOM 668 O O . SER A 1 84 ? 17.470 -0.726 -20.193 1.00 81.12 84 SER A O 1
ATOM 670 N N . GLU A 1 85 ? 17.512 -2.847 -19.479 1.00 84.12 85 GLU A N 1
ATOM 671 C CA . GLU A 1 85 ? 16.074 -2.977 -19.266 1.00 84.12 85 GLU A CA 1
ATOM 672 C C . GLU A 1 85 ? 15.625 -2.229 -18.009 1.00 84.12 85 GLU A C 1
ATOM 674 O O . GLU A 1 85 ? 14.586 -1.572 -18.039 1.00 84.12 85 GLU A O 1
ATOM 679 N N . LEU A 1 86 ? 16.455 -2.213 -16.960 1.00 86.69 86 LEU A N 1
ATOM 680 C CA . LEU A 1 86 ? 16.230 -1.417 -15.752 1.00 86.69 86 LEU A CA 1
ATOM 681 C C . LEU A 1 86 ? 16.164 0.075 -16.088 1.00 86.69 86 LEU A C 1
ATOM 683 O O . LEU A 1 86 ? 15.223 0.768 -15.700 1.00 86.69 86 LEU A O 1
ATOM 687 N N . VAL A 1 87 ? 17.138 0.571 -16.855 1.00 88.25 87 VAL A N 1
ATOM 688 C CA . VAL A 1 87 ? 17.161 1.970 -17.303 1.00 88.25 87 VAL A CA 1
ATOM 689 C C . VAL A 1 87 ? 15.918 2.292 -18.141 1.00 88.25 87 VAL A C 1
ATOM 691 O O . VAL A 1 87 ? 15.279 3.326 -17.918 1.00 88.25 87 VAL A O 1
ATOM 694 N N . ALA A 1 88 ? 15.523 1.393 -19.049 1.00 89.00 88 ALA A N 1
ATOM 695 C CA . ALA A 1 88 ? 14.332 1.559 -19.880 1.00 89.00 88 ALA A CA 1
ATOM 696 C C . ALA A 1 88 ? 13.026 1.548 -19.064 1.00 89.00 88 ALA A C 1
ATOM 698 O O . ALA A 1 88 ? 12.135 2.362 -19.319 1.00 89.00 88 ALA A O 1
ATOM 699 N N . ALA A 1 89 ? 12.907 0.664 -18.073 1.00 90.94 89 ALA A N 1
ATOM 700 C CA . ALA A 1 89 ? 11.758 0.591 -17.176 1.00 90.94 89 ALA A CA 1
ATOM 701 C C . ALA A 1 89 ? 11.616 1.877 -16.353 1.00 90.94 89 ALA A C 1
ATOM 703 O O . ALA A 1 89 ? 10.535 2.469 -16.311 1.00 90.94 89 ALA A O 1
ATOM 704 N N . LEU A 1 90 ? 12.723 2.382 -15.799 1.00 92.31 90 LEU A N 1
ATOM 705 C CA . LEU A 1 90 ? 12.738 3.656 -15.079 1.00 92.31 90 LEU A CA 1
ATOM 706 C C . LEU A 1 90 ? 12.309 4.828 -15.979 1.00 92.31 90 LEU A C 1
ATOM 708 O O . LEU A 1 90 ? 11.603 5.726 -15.521 1.00 92.31 90 LEU A O 1
ATOM 712 N N . GLN A 1 91 ? 12.641 4.794 -17.274 1.00 92.31 91 GLN A N 1
ATOM 713 C CA . GLN A 1 91 ? 12.270 5.862 -18.205 1.00 92.31 91 GLN A CA 1
ATOM 714 C C . GLN A 1 91 ? 10.770 5.843 -18.524 1.00 92.31 91 GLN A C 1
ATOM 716 O O . GLN A 1 91 ? 10.128 6.895 -18.596 1.00 92.31 91 GLN A O 1
ATOM 721 N N . ARG A 1 92 ? 10.176 4.648 -18.653 1.00 94.19 92 ARG A N 1
ATOM 722 C CA . ARG A 1 92 ? 8.716 4.488 -18.780 1.00 94.19 92 ARG A CA 1
ATOM 723 C C . ARG A 1 92 ? 7.998 4.950 -17.510 1.00 94.19 92 ARG A C 1
ATOM 725 O O . ARG A 1 92 ? 7.008 5.678 -17.610 1.00 94.19 92 ARG A O 1
ATOM 732 N N . LEU A 1 93 ? 8.525 4.590 -16.336 1.00 94.62 93 LEU A N 1
ATOM 733 C CA . LEU A 1 93 ? 7.983 4.994 -15.038 1.00 94.62 93 LEU A CA 1
ATOM 734 C C . LEU A 1 93 ? 8.003 6.519 -14.871 1.00 94.62 93 LEU A C 1
ATOM 736 O O . LEU A 1 93 ? 6.980 7.106 -14.527 1.00 94.62 93 LEU A O 1
ATOM 740 N N . GLN A 1 94 ? 9.117 7.181 -15.193 1.00 95.06 94 GLN A N 1
ATOM 741 C CA . GLN A 1 94 ? 9.223 8.644 -15.178 1.00 95.06 94 GLN A CA 1
ATOM 742 C C . GLN A 1 94 ? 8.134 9.298 -16.049 1.00 95.06 94 GLN A C 1
ATOM 744 O O . GLN A 1 94 ? 7.474 10.249 -15.621 1.00 95.06 94 GLN A O 1
ATOM 749 N N . GLY A 1 95 ? 7.899 8.760 -17.252 1.00 93.19 95 GLY A N 1
ATOM 750 C CA . GLY A 1 95 ? 6.837 9.216 -18.149 1.00 93.19 95 GLY A CA 1
ATOM 751 C C . GLY A 1 95 ? 5.432 9.039 -17.563 1.00 93.19 95 GLY A C 1
ATOM 752 O O . GLY A 1 95 ? 4.612 9.951 -17.663 1.00 93.19 95 GLY A O 1
ATOM 753 N N . HIS A 1 96 ? 5.150 7.902 -16.922 1.00 96.12 96 HIS A N 1
ATOM 754 C CA . HIS A 1 96 ? 3.871 7.656 -16.242 1.00 96.12 96 HIS A CA 1
ATOM 755 C C . HIS A 1 96 ? 3.641 8.624 -15.081 1.00 96.12 96 HIS A C 1
ATOM 757 O O . HIS A 1 96 ? 2.578 9.233 -14.979 1.00 96.12 96 HIS A O 1
ATOM 763 N N . LEU A 1 97 ? 4.650 8.828 -14.240 1.00 96.19 97 LEU A N 1
ATOM 764 C CA . LEU A 1 97 ? 4.553 9.726 -13.093 1.00 96.19 97 LEU A CA 1
ATOM 765 C C . LEU A 1 97 ? 4.283 11.173 -13.520 1.00 96.19 97 LEU A C 1
ATOM 767 O O . LEU A 1 97 ? 3.427 11.831 -12.932 1.00 96.19 97 LEU A O 1
ATOM 771 N N . ASN A 1 98 ? 4.936 11.645 -14.585 1.00 93.94 98 ASN A N 1
ATOM 772 C CA . ASN A 1 98 ? 4.672 12.971 -15.148 1.00 93.94 98 ASN A CA 1
ATOM 773 C C . ASN A 1 98 ? 3.247 13.098 -15.708 1.00 93.94 98 ASN A C 1
ATOM 775 O O . ASN A 1 98 ? 2.593 14.114 -15.481 1.00 93.94 98 ASN A O 1
ATOM 779 N N . LYS A 1 99 ? 2.734 12.061 -16.383 1.00 95.31 99 LYS A N 1
ATOM 780 C CA . LYS A 1 99 ? 1.352 12.039 -16.900 1.00 95.31 99 LYS A CA 1
ATOM 781 C C . LYS A 1 99 ? 0.301 12.104 -15.789 1.00 95.31 99 LYS A C 1
ATOM 783 O O . LYS A 1 99 ? -0.749 12.702 -15.991 1.00 95.31 99 LYS A O 1
ATOM 788 N N . HIS A 1 100 ? 0.584 11.519 -14.626 1.00 96.19 100 HIS A N 1
ATOM 789 C CA . HIS A 1 100 ? -0.327 11.499 -13.476 1.00 96.19 100 HIS A CA 1
ATOM 790 C C . HIS A 1 100 ? -0.085 12.638 -12.468 1.00 96.19 100 HIS A C 1
ATOM 792 O O . HIS A 1 100 ? -0.650 12.620 -11.378 1.00 96.19 100 HIS A O 1
ATOM 798 N N . GLY A 1 101 ? 0.741 13.636 -12.806 1.00 93.75 101 GLY A N 1
ATOM 799 C CA . GLY A 1 101 ? 0.987 14.801 -11.946 1.00 93.75 101 GLY A CA 1
ATOM 800 C C . GLY A 1 101 ? 1.893 14.530 -10.737 1.00 93.75 101 GLY A C 1
ATOM 801 O O . GLY A 1 101 ? 2.028 15.380 -9.860 1.00 93.75 101 GLY A O 1
ATOM 802 N N . LEU A 1 102 ? 2.568 13.379 -10.689 1.00 95.50 102 LEU A N 1
ATOM 803 C CA . LEU A 1 102 ? 3.487 12.974 -9.620 1.00 95.50 102 LEU A CA 1
ATOM 804 C C . LEU A 1 102 ? 4.924 13.451 -9.897 1.00 95.50 102 LEU A C 1
ATOM 806 O O . LEU A 1 102 ? 5.885 12.685 -9.797 1.00 95.50 102 LEU A O 1
ATOM 810 N N . ALA A 1 103 ? 5.086 14.733 -10.238 1.00 91.81 103 ALA A N 1
ATOM 811 C CA . ALA A 1 103 ? 6.362 15.311 -10.675 1.00 91.81 103 ALA A CA 1
ATOM 812 C C . ALA A 1 103 ? 7.493 15.157 -9.636 1.00 91.81 103 ALA A C 1
ATOM 814 O O . ALA A 1 103 ? 8.639 14.888 -9.993 1.00 91.81 103 ALA A O 1
ATOM 815 N N . ALA A 1 104 ? 7.172 15.250 -8.340 1.00 93.19 104 ALA A N 1
ATOM 816 C CA . ALA A 1 104 ? 8.144 15.035 -7.266 1.00 93.19 104 ALA A CA 1
ATOM 817 C C . ALA A 1 104 ? 8.707 13.602 -7.258 1.00 93.19 104 ALA A C 1
ATOM 819 O O . ALA A 1 104 ? 9.893 13.400 -6.999 1.00 93.19 104 ALA A O 1
ATOM 820 N N . LEU A 1 105 ? 7.872 12.604 -7.569 1.00 93.88 105 LEU A N 1
ATOM 821 C CA . LEU A 1 105 ? 8.296 11.209 -7.658 1.00 93.88 105 LEU A CA 1
ATOM 822 C C . LEU A 1 105 ? 9.055 10.950 -8.967 1.00 93.88 105 LEU A C 1
ATOM 824 O O . LEU A 1 105 ? 10.086 10.281 -8.945 1.00 93.88 105 LEU A O 1
ATOM 828 N N . ALA A 1 106 ? 8.625 11.558 -10.078 1.00 94.12 106 ALA A N 1
ATOM 829 C CA . ALA A 1 106 ? 9.345 11.509 -11.353 1.00 94.12 106 ALA A CA 1
ATOM 830 C C . ALA A 1 106 ? 10.775 12.073 -11.233 1.00 94.12 106 ALA A C 1
ATOM 832 O O . ALA A 1 106 ? 11.719 11.495 -11.776 1.00 94.12 106 ALA A O 1
ATOM 833 N N . GLY A 1 107 ? 10.960 13.154 -10.466 1.00 93.50 107 GLY A N 1
ATOM 834 C CA . GLY A 1 107 ? 12.281 13.716 -10.172 1.00 93.50 107 GLY A CA 1
ATOM 835 C C . GLY A 1 107 ? 13.189 12.745 -9.410 1.00 93.50 107 GLY A C 1
ATOM 836 O O . GLY A 1 107 ? 14.367 12.620 -9.739 1.00 93.50 107 GLY A O 1
ATOM 837 N N . ARG A 1 108 ? 12.640 11.984 -8.452 1.00 95.44 108 ARG A N 1
ATOM 838 C CA . ARG A 1 108 ? 13.393 10.945 -7.722 1.00 95.44 108 ARG A CA 1
ATOM 839 C C . ARG A 1 108 ? 13.804 9.785 -8.628 1.00 95.44 108 ARG A C 1
ATOM 841 O O . ARG A 1 108 ? 14.942 9.336 -8.549 1.00 95.44 108 ARG A O 1
ATOM 848 N N . VAL A 1 109 ? 12.909 9.342 -9.514 1.00 94.75 109 VAL A N 1
ATOM 849 C CA . VAL A 1 109 ? 13.208 8.304 -10.518 1.00 94.75 109 VAL A CA 1
ATOM 850 C C . VAL A 1 109 ? 14.322 8.763 -11.462 1.00 94.75 109 VAL A C 1
ATOM 852 O O . VAL A 1 109 ? 15.256 8.011 -11.718 1.00 94.75 109 VAL A O 1
ATOM 855 N N . THR A 1 110 ? 14.282 10.024 -11.895 1.00 93.38 110 THR A N 1
ATOM 856 C CA . THR A 1 110 ? 15.331 10.624 -12.737 1.00 93.38 110 THR A CA 1
ATOM 857 C C . THR A 1 110 ? 16.688 10.639 -12.023 1.00 93.38 110 THR A C 1
ATOM 859 O O . THR A 1 110 ? 17.704 10.282 -12.610 1.00 93.38 110 THR A O 1
ATOM 862 N N . ALA A 1 111 ? 16.719 11.003 -10.736 1.00 94.12 111 ALA A N 1
ATOM 863 C CA . ALA A 1 111 ? 17.950 10.975 -9.944 1.00 94.12 111 ALA A CA 1
ATOM 864 C C . ALA A 1 111 ? 18.517 9.551 -9.809 1.00 94.12 111 ALA A C 1
ATOM 866 O O . ALA A 1 111 ? 19.719 9.353 -9.967 1.00 94.12 111 ALA A O 1
ATOM 867 N N . ALA A 1 112 ? 17.655 8.556 -9.579 1.00 91.25 112 ALA A N 1
ATOM 868 C CA . ALA A 1 112 ? 18.058 7.153 -9.525 1.00 91.25 112 ALA A CA 1
ATOM 869 C C . ALA A 1 112 ? 18.623 6.659 -10.869 1.00 91.25 112 ALA A C 1
ATOM 871 O O . ALA A 1 112 ? 19.645 5.977 -10.886 1.00 91.25 112 ALA A O 1
ATOM 872 N N . GLN A 1 113 ? 18.022 7.052 -11.998 1.00 90.69 113 GLN A N 1
ATOM 873 C CA . GLN A 1 113 ? 18.558 6.741 -13.328 1.00 90.69 113 GLN A CA 1
ATOM 874 C C . GLN A 1 113 ? 19.946 7.339 -13.550 1.00 90.69 113 GLN A C 1
ATOM 876 O O . GLN A 1 113 ? 20.822 6.648 -14.061 1.00 90.69 113 GLN A O 1
ATOM 881 N N . SER A 1 114 ? 20.172 8.588 -13.141 1.00 90.38 114 SER A N 1
ATOM 882 C CA . SER A 1 114 ? 21.485 9.230 -13.261 1.00 90.38 114 SER A CA 1
ATOM 883 C C . SER A 1 114 ? 22.554 8.558 -12.401 1.00 90.38 114 SER A C 1
ATOM 885 O O . SER A 1 114 ? 23.706 8.503 -12.812 1.00 90.38 114 SER A O 1
ATOM 887 N N . LEU A 1 115 ? 22.187 8.031 -11.227 1.00 89.69 115 LEU A N 1
ATOM 888 C CA . LEU A 1 115 ? 23.101 7.250 -10.387 1.00 89.69 115 LEU A CA 1
ATOM 889 C C . LEU A 1 115 ? 23.454 5.908 -11.025 1.00 89.69 115 LEU A C 1
ATOM 891 O O . LEU A 1 115 ? 24.588 5.461 -10.911 1.00 89.69 115 LEU A O 1
ATOM 895 N N . LEU A 1 116 ? 22.494 5.282 -11.706 1.00 84.62 116 LEU A N 1
ATOM 896 C CA . LEU A 1 116 ? 22.740 4.042 -12.430 1.00 84.62 116 LEU A CA 1
ATOM 897 C C . LEU A 1 116 ? 23.636 4.285 -13.644 1.00 84.62 116 LEU A C 1
ATOM 899 O O . LEU A 1 116 ? 24.522 3.474 -13.873 1.00 84.62 116 LEU A O 1
ATOM 903 N N . LEU A 1 117 ? 23.419 5.374 -14.393 1.00 83.31 117 LEU A N 1
ATOM 904 C CA . LEU A 1 117 ? 24.150 5.763 -15.615 1.00 83.31 117 LEU A CA 1
ATOM 905 C C . LEU A 1 117 ? 25.487 6.485 -15.359 1.00 83.31 117 LEU A C 1
ATOM 907 O O . LEU A 1 117 ? 26.196 6.802 -16.316 1.00 83.31 117 LEU A O 1
ATOM 911 N N . GLY A 1 118 ? 25.806 6.787 -14.100 1.00 77.25 118 GLY A N 1
ATOM 912 C CA . GLY A 1 118 ? 27.078 7.387 -13.700 1.00 77.25 118 GLY A CA 1
ATOM 913 C C . GLY A 1 118 ? 28.259 6.412 -13.845 1.00 77.25 118 GLY A C 1
ATOM 914 O O . GLY A 1 118 ? 28.031 5.205 -13.907 1.00 77.25 118 GLY A O 1
ATOM 915 N N . PRO A 1 119 ? 29.502 6.925 -13.941 1.00 57.69 119 PRO A N 1
ATOM 916 C CA . PRO A 1 119 ? 30.708 6.111 -14.111 1.00 57.69 119 PRO A CA 1
ATOM 917 C C . PRO A 1 119 ? 30.999 5.182 -12.927 1.00 57.69 119 PRO A C 1
ATOM 919 O O . PRO A 1 119 ? 30.677 5.560 -11.776 1.00 57.69 119 PRO A O 1
#

pLDDT: mean 73.19, std 13.66, range [44.31, 96.19]

Radius of gyration: 40.77 Å; chains: 1; bounding box: 73×43×106 Å

Foldseek 3Di:
DPPVVVVVVVVVVVVVVVVVVVVVVVVVVVVVVVVVVVVCVVCVCVVPPVNVCCVVPVPPDPPDPPPPCVPVPPPPVPPPQDLVNLLVVLVVVLVVCVVVVVPVVSVVSVVVSCVSVDD

Organism: NCBI:txid74869

Sequence (119 aa):
MKTTDREASVASTTSETTDALEQLRRRREDEERIAAQNDFLRNSLRGSQRLRALQDNPIEKPPVGVDNEAYADDEVMEKIIGYSELVAALQRLQGHLNKHGLAALAGRVTAAQSLLLGP